Protein AF-A0A6J6N0J5-F1 (afdb_monomer_lite)

Secondary structure (DSSP, 8-state):
-HIIIII-BSEEEEEETTEEEEEEEBGGG-EEEEEESSB-GGG-B--EEEEEEE-TTT--EEEEEEEEEEEEEEP--SSSS--EEEEEEEEESSHHHHHHHHHHHHHHHH-----BPBP--------

Foldseek 3Di:
DCCCPPVQFPWDWDDDPQWIWTWFAKPPQKIKIKTAPDQDPPRHRDQWDWDWDQDPPPRDTDIQIKGKTKIFIFHRDPPDGGDGDDIDIFMDSDPVRRVVRVQVVCCVPVVDNMDTHGNDPPPPPPD

Radius of gyration: 17.15 Å; chains: 1; bounding box: 44×44×43 Å

Sequence (127 aa):
MELEGKLRLQGGVQYLGKVSTLTVVLNDGYELLFTSTVPGFNGTSNWYKWRELVEPVTKRNFRISQLRSSVTLLTPGSDTEGEPYYTAGVEGSNLESLIKSALDKIAHHCSLRLVPLPVVLNRNIES

Structure (mmCIF, N/CA/C/O backbone):
data_AF-A0A6J6N0J5-F1
#
_entry.id   AF-A0A6J6N0J5-F1
#
loop_
_atom_site.group_PDB
_atom_site.id
_atom_site.type_symbol
_atom_site.label_atom_id
_atom_site.label_alt_id
_atom_site.label_comp_id
_atom_site.label_asym_id
_atom_site.label_entity_id
_atom_site.label_seq_id
_atom_site.pdbx_PDB_ins_code
_atom_site.Cartn_x
_atom_site.Cartn_y
_atom_site.Cartn_z
_atom_site.occupancy
_atom_site.B_iso_or_equiv
_atom_site.auth_seq_id
_atom_site.auth_comp_id
_atom_site.auth_asym_id
_atom_site.auth_atom_id
_atom_site.pdbx_PDB_model_num
ATOM 1 N N . MET A 1 1 ? 9.771 -10.027 5.239 1.00 43.66 1 MET A N 1
ATOM 2 C CA . MET A 1 1 ? 9.564 -11.455 5.577 1.00 43.66 1 MET A CA 1
ATOM 3 C C . MET A 1 1 ? 8.080 -11.867 5.640 1.00 43.66 1 MET A C 1
ATOM 5 O O . MET A 1 1 ? 7.804 -13.029 5.385 1.00 43.66 1 MET A O 1
ATOM 9 N N . GLU A 1 2 ? 7.101 -10.976 5.904 1.00 50.44 2 GLU A N 1
ATOM 10 C CA . GLU A 1 2 ? 5.664 -11.360 5.891 1.00 50.44 2 GLU A CA 1
ATOM 11 C C . GLU A 1 2 ? 5.008 -11.463 4.494 1.00 50.44 2 GLU A C 1
ATOM 13 O O . GLU A 1 2 ? 4.155 -12.328 4.313 1.00 50.44 2 GLU A O 1
ATOM 18 N N . LEU A 1 3 ? 5.405 -10.651 3.502 1.00 54.53 3 LEU A N 1
ATOM 19 C CA . LEU A 1 3 ? 4.832 -10.686 2.139 1.00 54.53 3 LEU A CA 1
ATOM 20 C C . LEU A 1 3 ? 5.099 -12.011 1.413 1.00 54.53 3 LEU A C 1
ATOM 22 O O . LEU A 1 3 ? 4.159 -12.695 1.023 1.00 54.53 3 LEU A O 1
ATOM 26 N N . GLU A 1 4 ? 6.364 -12.401 1.281 1.00 54.25 4 GLU A N 1
ATOM 27 C CA . GLU A 1 4 ? 6.745 -13.640 0.592 1.00 54.25 4 GLU A CA 1
ATOM 28 C C . GLU A 1 4 ? 6.340 -14.889 1.392 1.00 54.25 4 GLU A C 1
ATOM 30 O O . GLU A 1 4 ? 5.889 -15.879 0.821 1.00 54.25 4 GLU A O 1
ATOM 35 N N . GLY A 1 5 ? 6.442 -14.830 2.726 1.00 54.00 5 GLY A N 1
ATOM 36 C CA . GLY A 1 5 ? 6.185 -15.970 3.608 1.00 54.00 5 GLY A CA 1
ATOM 37 C C . GLY A 1 5 ? 4.703 -16.287 3.840 1.00 54.00 5 GLY A C 1
ATOM 38 O O . GLY A 1 5 ? 4.344 -17.463 3.889 1.00 54.00 5 GLY A O 1
ATOM 39 N N . LYS A 1 6 ? 3.834 -15.272 3.987 1.00 62.25 6 LYS A N 1
ATOM 40 C CA . LYS A 1 6 ? 2.394 -15.472 4.264 1.00 62.25 6 LYS A CA 1
ATOM 41 C C . LYS A 1 6 ? 1.509 -15.224 3.047 1.00 62.25 6 LYS A C 1
ATOM 43 O O . LYS A 1 6 ? 0.615 -16.022 2.795 1.00 62.25 6 LYS A O 1
ATOM 48 N N . LEU A 1 7 ? 1.756 -14.142 2.306 1.00 67.75 7 LEU A N 1
ATOM 49 C CA . LEU A 1 7 ? 0.921 -13.751 1.161 1.00 67.75 7 LEU A CA 1
ATOM 50 C C . LEU A 1 7 ? 1.436 -14.293 -0.177 1.00 67.75 7 LEU A C 1
ATOM 52 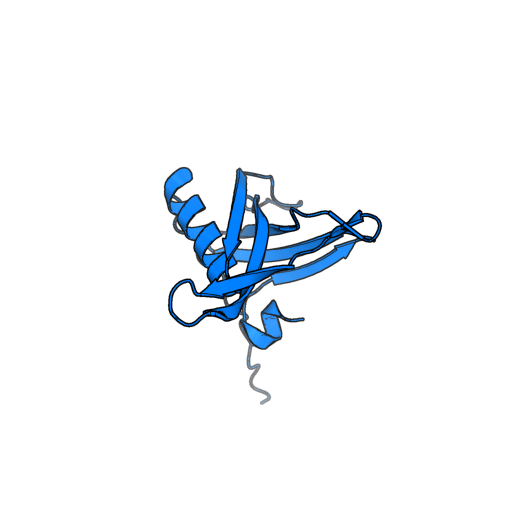O O . LEU A 1 7 ? 0.699 -14.278 -1.157 1.00 67.75 7 LEU A O 1
ATOM 56 N N . ARG A 1 8 ? 2.679 -14.797 -0.215 1.00 77.94 8 ARG A N 1
ATOM 57 C CA . ARG A 1 8 ? 3.354 -15.295 -1.423 1.00 77.94 8 ARG A CA 1
ATOM 58 C C . ARG A 1 8 ? 3.316 -14.286 -2.573 1.00 77.94 8 ARG A C 1
ATOM 60 O O . ARG A 1 8 ? 3.154 -14.678 -3.724 1.00 77.94 8 ARG A O 1
ATOM 67 N N . LEU A 1 9 ? 3.468 -13.000 -2.264 1.00 82.38 9 LEU A N 1
ATOM 68 C CA . LEU A 1 9 ? 3.532 -11.916 -3.248 1.00 82.38 9 LEU A CA 1
ATOM 69 C C . LEU A 1 9 ? 4.973 -11.446 -3.441 1.00 82.38 9 LEU A C 1
ATOM 71 O O . LEU A 1 9 ? 5.728 -11.385 -2.469 1.00 82.38 9 LEU A O 1
ATOM 75 N N . GLN A 1 10 ? 5.333 -11.110 -4.680 1.00 84.06 10 GLN A N 1
ATOM 76 C CA . GLN A 1 10 ? 6.611 -10.483 -5.002 1.00 84.06 10 GLN A CA 1
ATOM 77 C C . GLN A 1 10 ? 6.660 -9.094 -4.376 1.00 84.06 10 GLN A C 1
ATOM 79 O O . GLN A 1 10 ? 5.744 -8.283 -4.546 1.00 84.06 10 GLN A O 1
ATOM 84 N N . GLY A 1 11 ? 7.723 -8.829 -3.628 1.00 80.38 11 GLY A N 1
ATOM 85 C CA . GLY A 1 11 ? 7.865 -7.577 -2.909 1.00 80.38 11 GLY A CA 1
ATOM 86 C C . GLY A 1 11 ? 8.707 -7.707 -1.652 1.00 80.38 11 GLY A C 1
ATOM 87 O O . GLY A 1 11 ? 9.157 -8.786 -1.272 1.00 80.38 11 GLY A O 1
ATOM 88 N N . GLY A 1 12 ? 8.901 -6.581 -0.978 1.00 81.94 12 GLY A N 1
ATOM 89 C CA . GLY A 1 12 ? 9.821 -6.473 0.143 1.00 81.94 12 GLY A CA 1
ATOM 90 C C . GLY A 1 12 ? 9.314 -5.539 1.228 1.00 81.94 12 GLY A C 1
ATOM 91 O O . GLY A 1 12 ? 8.430 -4.713 1.021 1.00 81.94 12 GLY A O 1
ATOM 92 N N . VAL A 1 13 ? 9.896 -5.683 2.415 1.00 80.75 13 VAL A N 1
ATOM 93 C CA . VAL A 1 13 ? 9.772 -4.695 3.487 1.00 80.75 13 VAL A CA 1
ATOM 94 C C . VAL A 1 13 ? 11.150 -4.090 3.660 1.00 80.75 13 VAL A C 1
ATOM 96 O O . VAL A 1 13 ? 12.086 -4.814 4.000 1.00 80.75 13 VAL A O 1
ATOM 99 N N . GLN A 1 14 ? 11.269 -2.787 3.458 1.00 80.56 14 GLN A N 1
ATOM 100 C CA . GLN A 1 14 ? 12.484 -2.048 3.758 1.00 80.56 14 GLN A CA 1
ATOM 101 C C . GLN A 1 14 ? 12.282 -1.245 5.041 1.00 80.56 14 GLN A C 1
ATOM 103 O O . GLN A 1 14 ? 11.219 -0.668 5.270 1.00 80.56 14 GLN A O 1
ATOM 108 N N . TYR A 1 15 ? 13.305 -1.214 5.890 1.00 76.44 15 TYR A N 1
ATOM 109 C CA . TYR A 1 15 ? 13.323 -0.400 7.098 1.00 76.44 15 TYR A CA 1
ATOM 110 C C . TYR A 1 15 ? 14.500 0.571 7.036 1.00 76.44 15 TYR A C 1
ATOM 112 O O . TYR A 1 15 ? 15.656 0.153 7.063 1.00 76.44 15 TYR A O 1
ATOM 120 N N . LEU A 1 16 ? 14.203 1.866 6.951 1.00 75.56 16 LEU A N 1
ATOM 121 C CA . LEU A 1 16 ? 15.178 2.953 6.900 1.00 75.56 16 LEU A CA 1
ATOM 122 C C . LEU A 1 16 ? 15.039 3.812 8.158 1.00 75.56 16 LEU A C 1
ATOM 124 O O . LEU A 1 16 ? 14.219 4.729 8.240 1.00 75.56 16 LEU A O 1
ATOM 128 N N . GLY A 1 17 ? 15.848 3.484 9.169 1.00 73.75 17 GLY A N 1
ATOM 129 C CA . GLY A 1 17 ? 15.973 4.220 10.429 1.00 73.75 17 GLY A CA 1
ATOM 130 C C . GLY A 1 17 ? 14.727 4.166 11.314 1.00 73.75 17 GLY A C 1
ATOM 131 O O . GLY A 1 17 ? 14.722 3.475 12.330 1.00 73.75 17 GLY A O 1
ATOM 132 N N . LYS A 1 18 ? 13.693 4.926 10.945 1.00 69.94 18 LYS A N 1
ATOM 133 C CA . LYS A 1 18 ? 12.398 5.038 11.642 1.00 69.94 18 LYS A CA 1
ATOM 134 C C . LYS A 1 18 ? 11.199 4.781 10.733 1.00 69.94 18 LYS A C 1
ATOM 136 O O . LYS A 1 18 ? 10.081 4.694 11.236 1.00 69.94 18 LYS A O 1
ATOM 141 N N . VAL A 1 19 ? 11.424 4.674 9.424 1.00 72.31 19 VAL A N 1
ATOM 142 C CA . VAL A 1 19 ? 10.374 4.482 8.427 1.00 72.31 19 VAL A CA 1
ATOM 143 C C . VAL A 1 19 ? 10.463 3.070 7.884 1.00 72.31 19 VAL A C 1
ATOM 145 O O . VAL A 1 19 ? 11.512 2.638 7.414 1.00 72.31 19 VAL A O 1
ATOM 148 N N . SER A 1 20 ? 9.356 2.345 7.969 1.00 77.06 20 SER A N 1
ATOM 149 C CA . SER A 1 20 ? 9.169 1.112 7.216 1.00 77.06 20 SER A CA 1
ATOM 150 C C . SER A 1 20 ? 8.367 1.418 5.968 1.00 77.06 20 SER A C 1
ATOM 152 O O . SER A 1 20 ? 7.369 2.141 6.026 1.00 77.06 20 SER A O 1
ATOM 154 N N . THR A 1 21 ? 8.800 0.810 4.875 1.00 85.12 21 THR A N 1
ATOM 155 C CA . THR A 1 21 ? 8.172 0.891 3.568 1.00 85.12 21 THR A CA 1
ATOM 156 C C . THR A 1 21 ? 7.928 -0.524 3.075 1.00 85.12 21 THR A C 1
ATOM 158 O O . THR A 1 21 ? 8.769 -1.410 3.247 1.00 85.12 21 THR A O 1
ATOM 161 N N . LEU A 1 22 ? 6.751 -0.752 2.512 1.00 87.31 22 LEU A N 1
ATOM 162 C CA . LEU A 1 22 ? 6.366 -2.037 1.950 1.00 87.31 22 LEU A CA 1
ATOM 163 C C . LEU A 1 22 ? 6.200 -1.867 0.447 1.00 87.31 22 LEU A C 1
ATOM 165 O O . LEU A 1 22 ? 5.395 -1.044 0.022 1.00 87.31 22 LEU A O 1
ATOM 169 N N . THR A 1 23 ? 6.920 -2.666 -0.326 1.00 89.69 23 THR A N 1
ATOM 170 C CA . THR A 1 23 ? 6.825 -2.674 -1.785 1.00 89.69 23 THR A CA 1
ATOM 171 C C . THR A 1 23 ? 6.124 -3.945 -2.237 1.00 89.69 23 THR A C 1
ATOM 173 O O . THR A 1 23 ? 6.467 -5.031 -1.768 1.00 89.69 23 THR A O 1
ATOM 176 N N . VAL A 1 24 ? 5.155 -3.819 -3.141 1.00 90.38 24 VAL A N 1
ATOM 177 C CA . VAL A 1 24 ? 4.477 -4.942 -3.803 1.00 90.38 24 VAL A CA 1
ATOM 178 C C . VAL A 1 24 ? 4.620 -4.772 -5.308 1.00 90.38 24 VAL A C 1
ATOM 180 O O . VAL A 1 24 ? 4.199 -3.751 -5.850 1.00 90.38 24 VAL A O 1
ATOM 183 N N . VAL A 1 25 ? 5.186 -5.773 -5.974 1.00 91.25 25 VAL A N 1
ATOM 184 C CA . VAL A 1 25 ? 5.368 -5.764 -7.430 1.00 91.25 25 VAL A CA 1
ATOM 185 C C . VAL A 1 25 ? 4.050 -6.136 -8.104 1.00 91.25 25 VAL A C 1
ATOM 187 O O . VAL A 1 25 ? 3.368 -7.087 -7.699 1.00 91.25 25 VAL A O 1
ATOM 190 N N . LEU A 1 26 ? 3.683 -5.375 -9.129 1.00 92.25 26 LEU A N 1
ATOM 191 C CA . LEU A 1 26 ? 2.480 -5.565 -9.928 1.00 92.25 26 LEU A CA 1
ATOM 192 C C . LEU A 1 26 ? 2.839 -6.025 -11.348 1.00 92.25 26 LEU A C 1
ATOM 194 O O . LEU A 1 26 ? 4.000 -6.022 -11.758 1.00 92.25 26 LEU A O 1
ATOM 198 N N . ASN A 1 27 ? 1.834 -6.437 -12.118 1.00 91.25 27 ASN A N 1
ATOM 199 C CA . ASN A 1 27 ? 2.012 -6.667 -13.550 1.00 91.25 27 ASN A CA 1
ATOM 200 C C . ASN A 1 27 ? 2.436 -5.386 -14.291 1.00 91.25 27 ASN A C 1
ATOM 202 O O . ASN A 1 27 ? 2.330 -4.269 -13.783 1.00 91.25 27 ASN A O 1
ATOM 206 N N . ASP A 1 28 ? 2.922 -5.582 -15.516 1.00 88.94 28 ASP A N 1
ATOM 207 C CA . ASP A 1 28 ? 3.366 -4.528 -16.434 1.00 88.94 28 ASP A CA 1
ATOM 208 C C . ASP A 1 28 ? 4.542 -3.684 -15.911 1.00 88.94 28 ASP A C 1
ATOM 210 O O . ASP A 1 28 ? 4.838 -2.633 -16.466 1.00 88.94 28 ASP A O 1
ATOM 214 N N . GLY A 1 29 ? 5.238 -4.161 -14.871 1.00 87.75 29 GLY A N 1
ATOM 215 C CA . GLY A 1 29 ? 6.413 -3.512 -14.283 1.00 87.75 29 GLY A CA 1
ATOM 216 C C . GLY A 1 29 ? 6.094 -2.406 -13.275 1.00 87.75 29 GLY A C 1
ATOM 217 O O . GLY A 1 29 ? 7.000 -1.687 -12.869 1.00 87.75 29 GLY A O 1
ATOM 218 N N . TYR A 1 30 ? 4.826 -2.244 -12.883 1.00 91.31 30 TYR A N 1
ATOM 219 C CA . TYR A 1 30 ? 4.426 -1.284 -11.853 1.00 91.31 30 TYR A CA 1
ATOM 220 C C . TYR A 1 30 ? 4.760 -1.790 -10.445 1.00 91.31 30 TYR A C 1
ATOM 222 O O . TYR A 1 30 ? 4.801 -2.995 -10.188 1.00 91.31 30 TYR A O 1
ATOM 230 N N . GLU A 1 31 ? 4.880 -0.865 -9.494 1.00 93.00 31 GLU A N 1
ATOM 231 C CA . GLU A 1 31 ? 5.064 -1.193 -8.077 1.00 93.00 31 GLU A CA 1
ATOM 232 C C . GLU A 1 31 ? 4.127 -0.380 -7.179 1.00 93.00 31 GLU A C 1
ATOM 234 O O . GLU A 1 31 ? 3.825 0.783 -7.451 1.00 93.00 31 GLU A O 1
ATOM 239 N N . LEU A 1 32 ? 3.674 -0.982 -6.076 1.00 91.88 32 LEU A N 1
ATOM 240 C CA . LEU A 1 32 ? 3.000 -0.272 -4.990 1.00 91.88 32 LEU A CA 1
ATOM 241 C C . LEU A 1 32 ? 3.947 -0.072 -3.826 1.00 91.88 32 LEU A C 1
ATOM 243 O O . LEU A 1 32 ? 4.379 -1.040 -3.201 1.00 91.88 32 LEU A O 1
ATOM 247 N N . LEU A 1 33 ? 4.163 1.188 -3.483 1.00 91.75 33 LEU A N 1
ATOM 248 C CA . LEU A 1 33 ? 4.915 1.604 -2.318 1.00 91.75 33 LEU A CA 1
ATOM 249 C C . LEU A 1 33 ? 3.954 2.043 -1.215 1.00 91.75 33 LEU A C 1
ATOM 251 O O . LEU A 1 33 ? 3.301 3.079 -1.314 1.00 91.75 33 LEU A O 1
ATOM 255 N N . PHE A 1 34 ? 3.873 1.276 -0.140 1.00 89.25 34 PHE A N 1
ATOM 256 C CA . PHE A 1 34 ? 3.099 1.629 1.040 1.00 89.25 34 PHE A CA 1
ATOM 257 C C . PHE A 1 34 ? 4.017 2.242 2.095 1.00 89.25 34 PHE A C 1
ATOM 259 O O . PHE A 1 34 ? 5.080 1.705 2.414 1.00 89.25 34 PHE A O 1
ATOM 266 N N . THR A 1 35 ? 3.566 3.339 2.690 1.00 87.94 35 THR A N 1
ATOM 267 C CA . THR A 1 35 ? 4.229 4.016 3.811 1.00 87.94 35 THR A CA 1
ATOM 268 C C . THR A 1 35 ? 3.226 4.265 4.932 1.00 87.94 35 THR A C 1
ATOM 270 O O . THR A 1 35 ? 2.038 4.490 4.687 1.00 87.94 35 THR A O 1
ATOM 273 N N . SER A 1 36 ? 3.661 4.200 6.189 1.00 79.62 36 SER A N 1
ATOM 274 C CA . SER A 1 36 ? 2.779 4.527 7.316 1.00 79.62 36 SER A CA 1
ATOM 275 C C . SER A 1 36 ? 2.406 6.014 7.304 1.00 79.62 36 SER A C 1
ATOM 277 O O . SER A 1 36 ? 3.272 6.879 7.214 1.00 79.62 36 SER A O 1
ATOM 279 N N . THR A 1 37 ? 1.117 6.317 7.476 1.00 72.75 37 THR A N 1
ATOM 280 C CA . THR A 1 37 ? 0.610 7.699 7.606 1.00 72.75 37 THR A CA 1
ATOM 281 C C . THR A 1 37 ? 0.607 8.211 9.044 1.00 72.75 37 THR A C 1
ATOM 283 O O . THR A 1 37 ? 0.132 9.317 9.296 1.00 72.75 37 THR A O 1
ATOM 286 N N . VAL A 1 38 ? 1.039 7.399 10.015 1.00 66.81 38 VAL A N 1
ATOM 287 C CA . VAL A 1 38 ? 0.955 7.740 11.439 1.00 66.81 38 VAL A CA 1
ATOM 288 C C . VAL A 1 38 ? 2.349 7.699 12.061 1.00 66.81 38 VAL A C 1
ATOM 290 O O . VAL A 1 38 ? 2.928 6.614 12.182 1.00 66.81 38 VAL A O 1
ATOM 293 N N . PRO A 1 39 ? 2.885 8.844 12.519 1.00 61.75 39 PRO A N 1
ATOM 294 C CA . PRO A 1 39 ? 4.071 8.830 13.355 1.00 61.75 39 PRO A CA 1
ATOM 295 C C . PRO A 1 39 ? 3.712 8.176 14.695 1.00 61.75 39 PRO A C 1
ATOM 297 O O . PRO A 1 39 ? 2.814 8.613 15.414 1.00 61.75 39 PRO A O 1
ATOM 300 N N . GLY A 1 40 ? 4.386 7.079 15.008 1.00 60.22 40 GLY A N 1
ATOM 301 C CA . GLY A 1 40 ? 4.383 6.441 16.316 1.00 60.22 40 GLY A CA 1
ATOM 302 C C . GLY A 1 40 ? 5.339 7.133 17.286 1.00 60.22 40 GLY A C 1
ATOM 303 O O . GLY A 1 40 ? 5.854 8.226 17.035 1.00 60.22 40 GLY A O 1
ATOM 304 N N . PHE A 1 41 ? 5.594 6.480 18.420 1.00 52.16 41 PHE A N 1
ATOM 305 C CA . PHE A 1 41 ? 6.482 7.009 19.454 1.00 52.16 41 PHE A CA 1
ATOM 306 C C . PHE A 1 41 ? 7.876 7.330 18.881 1.00 52.16 41 PHE A C 1
ATOM 308 O O . PHE A 1 41 ? 8.434 6.559 18.094 1.00 52.16 41 PHE A O 1
ATOM 315 N N . ASN A 1 42 ? 8.422 8.496 19.243 1.00 57.44 42 ASN A N 1
ATOM 316 C CA . ASN A 1 42 ? 9.691 9.034 18.730 1.00 57.44 42 ASN A CA 1
ATOM 317 C C . ASN A 1 42 ? 9.786 9.184 17.194 1.00 57.44 42 ASN A C 1
ATOM 319 O O . ASN A 1 42 ? 10.896 9.228 16.650 1.00 57.44 42 ASN A O 1
ATOM 323 N N . GLY A 1 43 ? 8.651 9.284 16.492 1.00 58.25 43 GLY A N 1
ATOM 324 C CA . GLY A 1 43 ? 8.597 9.438 15.032 1.00 58.25 43 GLY A CA 1
ATOM 325 C C . GLY A 1 43 ? 8.758 8.127 14.257 1.00 58.25 43 GLY A C 1
ATOM 326 O O . GLY A 1 43 ? 8.993 8.160 13.055 1.00 58.25 43 GLY A O 1
ATOM 327 N N . THR A 1 44 ? 8.657 6.979 14.932 1.00 58.72 44 THR A N 1
ATOM 328 C CA . THR A 1 44 ? 8.716 5.650 14.301 1.00 58.72 44 THR A CA 1
ATOM 329 C C . THR A 1 44 ? 7.422 5.372 13.548 1.00 58.72 44 THR A C 1
ATOM 331 O O . THR A 1 44 ? 6.356 5.488 14.140 1.00 58.72 44 THR A O 1
ATOM 334 N N . SER A 1 45 ? 7.474 4.978 12.279 1.00 65.56 45 SER A N 1
ATOM 335 C CA . SER A 1 45 ? 6.291 4.627 11.485 1.00 65.56 45 SER A CA 1
ATOM 336 C C . SER A 1 45 ? 5.431 3.574 12.180 1.00 65.56 45 SER A C 1
ATOM 338 O O . SER A 1 45 ? 5.877 2.449 12.410 1.00 65.56 45 SER A O 1
ATOM 340 N N . ASN A 1 46 ? 4.180 3.921 12.488 1.00 62.75 46 ASN A N 1
ATOM 341 C CA . ASN A 1 46 ? 3.221 2.976 13.041 1.00 62.75 46 ASN A CA 1
ATOM 342 C C . ASN A 1 46 ? 2.196 2.588 11.974 1.00 62.75 46 ASN A C 1
ATOM 344 O O . ASN A 1 46 ? 1.372 3.393 11.544 1.00 62.75 46 ASN A O 1
ATOM 348 N N . TRP A 1 47 ? 2.257 1.343 11.525 1.00 68.38 47 TRP A N 1
ATOM 349 C CA . TRP A 1 47 ? 1.350 0.808 10.510 1.00 68.38 47 TRP A CA 1
ATOM 350 C C . TRP A 1 47 ? -0.037 0.495 11.052 1.00 68.38 47 TRP A C 1
ATOM 352 O O . TRP A 1 47 ? -0.991 0.394 10.285 1.00 68.38 47 TRP A O 1
ATOM 362 N N . TYR A 1 48 ? -0.152 0.335 12.369 1.00 63.25 48 TYR A N 1
ATOM 363 C CA . TYR A 1 48 ? -1.297 -0.283 13.003 1.00 63.25 48 TYR A CA 1
ATOM 364 C C . TYR A 1 48 ? -1.897 0.636 14.063 1.00 63.25 48 TYR A C 1
ATOM 366 O O . TYR A 1 48 ? -1.245 1.050 15.024 1.00 63.25 48 TYR A O 1
ATOM 374 N N . LYS A 1 49 ? -3.190 0.916 13.919 1.00 66.12 49 LYS A N 1
ATOM 375 C CA . LYS A 1 49 ? -3.995 1.553 14.955 1.00 66.12 49 LYS A CA 1
ATOM 376 C C . LYS A 1 49 ? -5.076 0.578 15.385 1.00 66.12 49 LYS A C 1
ATOM 378 O O . LYS A 1 49 ? -5.864 0.126 14.561 1.00 66.12 49 LYS A O 1
ATOM 383 N N . TRP A 1 50 ? -5.151 0.286 16.678 1.00 64.19 50 TRP A N 1
ATOM 384 C CA . TRP A 1 50 ? -6.328 -0.366 17.236 1.00 64.19 50 TRP A CA 1
ATOM 385 C C . TRP A 1 50 ? -7.260 0.661 17.862 1.00 64.19 50 TRP A C 1
ATOM 387 O O . TRP A 1 50 ? -6.822 1.697 18.366 1.00 64.19 50 TRP A O 1
ATOM 397 N N . ARG A 1 51 ? -8.557 0.371 17.822 1.00 65.69 51 ARG A N 1
ATOM 398 C CA . ARG A 1 51 ? -9.564 1.078 18.611 1.00 65.69 51 ARG A CA 1
ATOM 399 C C . ARG A 1 51 ? -10.384 0.052 19.368 1.00 65.69 51 ARG A C 1
ATOM 401 O O . ARG A 1 51 ? -10.760 -0.973 18.805 1.00 65.69 51 ARG A O 1
ATOM 408 N N . GLU A 1 52 ? -10.642 0.340 20.630 1.00 74.50 52 GLU A N 1
ATOM 409 C CA . GLU A 1 52 ? -11.668 -0.360 21.386 1.00 74.50 52 GLU A CA 1
ATOM 410 C C . GLU A 1 52 ? -12.983 0.364 21.142 1.00 74.50 52 GLU A C 1
ATOM 412 O O . GLU A 1 52 ? -13.078 1.586 21.277 1.00 74.50 52 GLU A O 1
ATOM 417 N N . LEU A 1 53 ? -13.973 -0.390 20.698 1.00 74.94 53 LEU A N 1
ATOM 418 C CA . LEU A 1 53 ? -15.325 0.085 20.496 1.00 74.94 53 LEU A CA 1
ATOM 419 C C . LEU A 1 53 ? -16.234 -0.724 21.407 1.00 74.94 53 LEU A C 1
ATOM 421 O O . LEU A 1 53 ? -16.034 -1.921 21.601 1.00 74.94 53 LEU A O 1
ATOM 425 N N . VAL A 1 54 ? -17.227 -0.053 21.975 1.00 80.56 54 VAL A N 1
ATOM 426 C CA .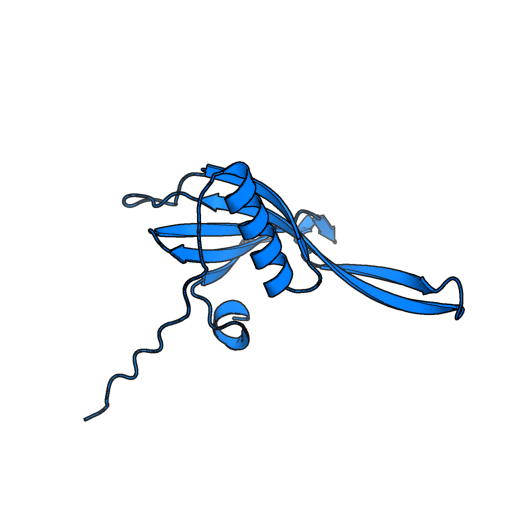 VAL A 1 54 ? -18.237 -0.696 22.809 1.00 80.56 54 VAL A CA 1
ATOM 427 C C . VAL A 1 54 ? -19.467 -0.921 21.952 1.00 80.56 54 VAL A C 1
ATOM 429 O O . VAL A 1 54 ? -20.000 0.029 21.375 1.00 80.56 54 VAL A O 1
ATOM 432 N N . GLU A 1 55 ? -19.936 -2.163 21.868 1.00 79.31 55 GLU A N 1
ATOM 433 C CA . GLU A 1 55 ? -21.167 -2.459 21.144 1.00 79.31 55 GLU A CA 1
ATOM 434 C C . GLU A 1 55 ? -22.345 -1.795 21.857 1.00 79.31 55 GLU A C 1
ATOM 436 O O . GLU A 1 55 ? -22.561 -2.059 23.045 1.00 79.31 55 GLU A O 1
ATOM 441 N N . PRO A 1 56 ? -23.134 -0.948 21.170 1.00 75.06 56 PRO A N 1
ATOM 442 C CA . PRO A 1 56 ? -24.208 -0.208 21.823 1.00 75.06 56 PRO A CA 1
ATOM 443 C C . PRO A 1 56 ? -25.224 -1.127 22.508 1.00 75.06 56 PRO A C 1
ATOM 445 O O . PRO A 1 56 ? -25.726 -0.780 23.581 1.00 75.06 56 PRO A O 1
ATOM 448 N N . VAL A 1 57 ? -25.476 -2.293 21.897 1.00 83.06 57 VAL A N 1
ATOM 449 C CA . VAL A 1 57 ? -26.501 -3.267 22.289 1.00 83.06 57 VAL A CA 1
ATOM 450 C C . VAL A 1 57 ? -25.984 -4.256 23.333 1.00 83.06 57 VAL A C 1
ATOM 452 O O . VAL A 1 57 ? -26.590 -4.393 24.389 1.00 83.06 57 VAL A O 1
ATOM 455 N N . THR A 1 58 ? -24.858 -4.929 23.085 1.00 86.12 58 THR A N 1
ATOM 456 C CA . THR A 1 58 ? -24.367 -5.981 23.999 1.00 86.12 58 THR A CA 1
ATOM 457 C C . THR A 1 58 ? -23.444 -5.457 25.100 1.00 86.12 58 THR A C 1
ATOM 459 O O . THR A 1 58 ? -23.061 -6.220 25.986 1.00 86.12 58 THR A O 1
ATOM 462 N N . LYS A 1 59 ? -23.053 -4.173 25.033 1.00 86.06 59 LYS A N 1
ATOM 463 C CA . LYS A 1 59 ? -22.041 -3.537 25.896 1.00 86.06 59 LYS A CA 1
ATOM 464 C C . LYS A 1 59 ? -20.688 -4.252 25.898 1.00 86.06 59 LYS A C 1
ATOM 466 O O . LYS A 1 59 ? -19.870 -4.022 26.785 1.00 86.06 59 LYS A O 1
ATOM 471 N N . ARG A 1 60 ? -20.429 -5.112 24.911 1.00 81.44 60 ARG A N 1
ATOM 472 C CA . ARG A 1 60 ? -19.148 -5.802 24.782 1.00 81.44 60 ARG A CA 1
ATOM 473 C C . ARG A 1 60 ? -18.122 -4.880 24.152 1.00 81.44 60 ARG A C 1
ATOM 475 O O . ARG A 1 60 ? -18.408 -4.195 23.172 1.00 81.44 60 ARG A O 1
ATOM 482 N N . ASN A 1 61 ? -16.913 -4.919 24.694 1.00 75.81 61 ASN A N 1
ATOM 483 C CA . ASN A 1 61 ? -15.763 -4.289 24.071 1.00 75.81 61 ASN A CA 1
ATOM 484 C C . ASN A 1 61 ? -15.290 -5.174 22.920 1.00 75.81 61 ASN A C 1
ATOM 486 O O . ASN A 1 61 ? -15.010 -6.358 23.119 1.00 75.81 61 ASN A O 1
ATOM 490 N N . PHE A 1 62 ? -15.172 -4.602 21.731 1.00 71.44 62 PHE A N 1
ATOM 491 C CA . PHE A 1 62 ? -14.509 -5.236 20.605 1.00 71.44 62 PHE A CA 1
ATOM 492 C C . PHE A 1 62 ? -13.341 -4.376 20.139 1.00 71.44 62 PHE A C 1
ATOM 494 O O . PHE A 1 62 ? -13.415 -3.149 20.048 1.00 71.44 62 PHE A O 1
ATOM 501 N N . ARG A 1 63 ? -12.226 -5.048 19.859 1.00 67.94 63 ARG A N 1
ATOM 502 C CA . ARG A 1 63 ? -11.010 -4.417 19.361 1.00 67.94 63 ARG A CA 1
ATOM 503 C C . ARG A 1 63 ? -11.016 -4.494 17.843 1.00 67.94 63 ARG A C 1
ATOM 505 O O . ARG A 1 63 ? -10.952 -5.585 17.286 1.00 67.94 63 ARG A O 1
ATOM 512 N N . ILE A 1 64 ? -11.060 -3.342 17.183 1.00 69.44 64 ILE A N 1
ATOM 513 C CA . ILE A 1 64 ? -10.862 -3.258 15.735 1.00 69.44 64 ILE A CA 1
ATOM 514 C C . ILE A 1 64 ? -9.413 -2.889 15.463 1.00 69.44 64 ILE A C 1
ATOM 516 O O . ILE A 1 64 ? -8.905 -1.889 15.976 1.00 69.44 64 ILE A O 1
ATOM 520 N N . SER A 1 65 ? -8.763 -3.697 14.634 1.00 65.81 65 SER A N 1
ATOM 521 C CA . SER A 1 65 ? -7.486 -3.393 14.008 1.00 65.81 65 SER A CA 1
ATOM 522 C C . SER A 1 65 ? -7.691 -2.632 12.708 1.00 65.81 65 SER A C 1
ATOM 524 O O . SER A 1 65 ? -8.447 -3.077 11.847 1.00 65.81 65 SER A O 1
ATOM 526 N N . GLN A 1 66 ? -6.986 -1.519 12.535 1.00 76.12 66 GLN A N 1
ATOM 527 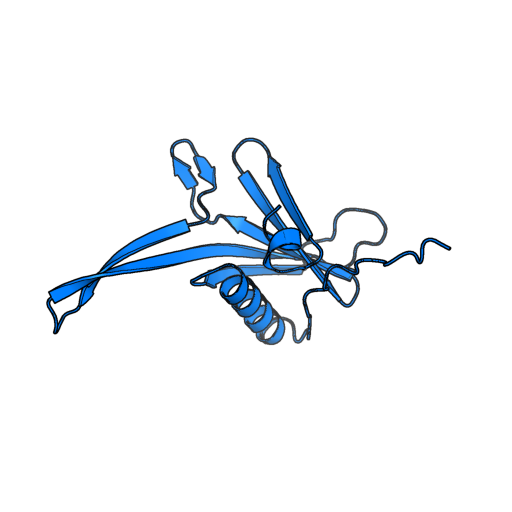C CA . GLN A 1 66 ? -6.965 -0.790 11.277 1.00 76.12 66 GLN A CA 1
ATOM 528 C C . GLN A 1 66 ? -5.525 -0.456 10.887 1.00 76.12 66 GLN A C 1
ATOM 530 O O . GLN A 1 66 ? -4.806 0.230 11.617 1.00 76.12 66 GLN A O 1
ATOM 535 N N . LEU A 1 67 ? -5.122 -0.931 9.715 1.00 80.38 67 LEU A N 1
ATOM 536 C CA . LEU A 1 67 ? -3.938 -0.469 9.012 1.00 80.38 67 LEU A CA 1
ATOM 537 C C . LEU A 1 67 ? -4.292 0.800 8.245 1.00 80.38 67 LEU A C 1
ATOM 539 O O . LEU A 1 67 ? -5.327 0.849 7.580 1.00 80.38 67 LEU A O 1
ATOM 543 N N . ARG A 1 68 ? -3.444 1.824 8.346 1.00 82.75 68 ARG A N 1
ATOM 544 C CA . ARG A 1 68 ? -3.566 3.067 7.572 1.00 82.75 68 ARG A CA 1
ATOM 545 C C . ARG A 1 68 ? -2.234 3.380 6.923 1.00 82.75 68 ARG A C 1
ATOM 547 O O . ARG A 1 68 ? -1.205 3.392 7.600 1.00 82.75 68 ARG A O 1
ATOM 554 N N . SER A 1 69 ? -2.265 3.619 5.622 1.00 84.62 69 SER A N 1
ATOM 555 C CA . SER A 1 69 ? -1.060 3.809 4.832 1.00 84.62 69 SER A CA 1
ATOM 556 C C . SER A 1 69 ? -1.301 4.793 3.696 1.00 84.62 69 SER A C 1
ATOM 558 O O . SER A 1 69 ? -2.422 4.938 3.217 1.00 84.62 69 SER A O 1
ATOM 560 N N . SER A 1 70 ? -0.244 5.482 3.281 1.00 89.12 70 SER A N 1
ATOM 561 C CA . SER A 1 70 ? -0.190 6.177 2.008 1.00 89.12 70 SER A CA 1
ATOM 562 C C . SER A 1 70 ? 0.387 5.187 1.017 1.00 89.12 70 SER A C 1
ATOM 564 O O . SER A 1 70 ? 1.478 4.664 1.248 1.00 89.12 70 SER A O 1
ATOM 566 N N . VAL A 1 71 ? -0.355 4.913 -0.047 1.00 90.75 71 VAL A N 1
ATOM 567 C CA . VAL A 1 71 ? 0.107 4.089 -1.157 1.00 90.75 71 VAL A CA 1
ATOM 568 C C . VAL A 1 71 ? 0.487 4.993 -2.316 1.00 90.75 71 VAL A C 1
ATOM 570 O O . VAL A 1 71 ? -0.286 5.878 -2.681 1.00 90.75 71 VAL A O 1
ATOM 573 N N . THR A 1 72 ? 1.662 4.755 -2.879 1.00 93.19 72 THR A N 1
ATOM 574 C CA . THR A 1 72 ? 2.145 5.387 -4.102 1.00 93.19 72 THR A CA 1
ATOM 575 C C . THR A 1 72 ? 2.298 4.304 -5.165 1.00 93.19 72 THR A C 1
ATOM 577 O O . THR A 1 72 ? 2.990 3.315 -4.938 1.00 93.19 72 THR A O 1
ATOM 580 N N . LEU A 1 73 ? 1.639 4.473 -6.308 1.00 93.81 73 LEU A N 1
ATOM 581 C CA . LEU A 1 73 ? 1.868 3.680 -7.510 1.00 93.81 73 LEU A CA 1
ATOM 582 C C . LEU A 1 73 ? 3.083 4.252 -8.239 1.00 93.81 73 LEU A C 1
ATOM 584 O O . LEU A 1 73 ? 3.084 5.440 -8.563 1.00 93.81 73 LEU A O 1
ATOM 588 N N . LEU A 1 74 ? 4.082 3.417 -8.493 1.00 93.25 74 LEU A N 1
ATOM 589 C CA . LEU A 1 74 ? 5.286 3.769 -9.240 1.00 93.25 74 LEU A CA 1
ATOM 590 C C . LEU A 1 74 ? 5.184 3.220 -10.663 1.00 93.25 74 LEU A C 1
ATOM 592 O O . LEU A 1 74 ? 4.737 2.084 -10.852 1.00 93.25 74 LEU A O 1
ATOM 596 N N . THR A 1 75 ? 5.563 4.024 -11.658 1.00 89.62 75 THR A N 1
ATOM 597 C CA . THR A 1 75 ? 5.623 3.570 -13.052 1.00 89.62 75 THR A CA 1
ATOM 598 C C . THR A 1 75 ? 6.779 2.593 -13.274 1.00 89.62 75 THR A C 1
ATOM 600 O O . THR A 1 75 ? 7.771 2.640 -12.543 1.00 89.62 75 THR A O 1
ATOM 603 N N . PRO A 1 76 ? 6.698 1.746 -14.317 1.00 80.56 76 PRO A N 1
ATOM 604 C CA . PRO A 1 76 ? 7.832 0.943 -14.753 1.00 80.56 76 PRO A CA 1
ATOM 605 C C . PRO A 1 76 ? 8.981 1.873 -15.163 1.00 80.56 76 PRO A C 1
ATOM 607 O O . PRO A 1 76 ? 8.886 2.593 -16.159 1.00 80.56 76 PRO A O 1
ATOM 610 N N . GLY A 1 77 ? 10.040 1.905 -14.355 1.00 66.31 77 GLY A N 1
ATOM 611 C CA . GLY A 1 77 ? 11.257 2.660 -14.641 1.00 66.31 77 GLY A CA 1
ATOM 612 C C . GLY A 1 77 ? 12.138 1.911 -15.637 1.00 66.31 77 GLY A C 1
ATOM 613 O O . GLY A 1 77 ? 12.201 0.684 -15.623 1.00 66.31 77 GLY A O 1
ATOM 614 N N . SER A 1 78 ? 12.832 2.642 -16.509 1.00 54.81 78 SER A N 1
ATOM 615 C CA . SER A 1 78 ? 13.700 2.047 -17.529 1.00 54.81 78 SER A CA 1
ATOM 616 C C . SER A 1 78 ? 15.115 1.710 -17.048 1.00 54.81 78 SER A C 1
ATOM 618 O O . SER A 1 78 ? 15.862 1.234 -17.882 1.00 54.81 78 SER A O 1
ATOM 620 N N . ASP A 1 79 ? 15.485 1.980 -15.785 1.00 53.62 79 ASP A N 1
ATOM 621 C CA . ASP A 1 79 ? 16.745 1.528 -15.130 1.00 53.62 79 ASP A CA 1
ATOM 622 C C . ASP A 1 79 ? 16.977 2.159 -13.730 1.00 53.62 79 ASP A C 1
ATOM 624 O O . ASP A 1 79 ? 17.873 1.755 -12.990 1.00 53.62 79 ASP A O 1
ATOM 628 N N . THR A 1 80 ? 16.168 3.140 -13.325 1.00 51.38 80 THR A N 1
ATOM 629 C CA . THR A 1 80 ? 16.205 3.793 -12.003 1.00 51.38 80 THR A CA 1
ATOM 630 C C . THR A 1 80 ? 14.815 3.780 -11.375 1.00 51.38 80 THR A C 1
ATOM 632 O O . THR A 1 80 ? 13.830 3.744 -12.109 1.00 51.38 80 THR A O 1
ATOM 635 N N . GLU A 1 81 ? 14.769 3.764 -10.037 1.00 61.62 81 GLU A N 1
ATOM 636 C CA . GLU A 1 81 ? 13.578 3.764 -9.169 1.00 61.62 81 GLU A CA 1
ATOM 637 C C . GLU A 1 81 ? 12.326 4.355 -9.846 1.00 61.62 81 GLU A C 1
ATOM 639 O O . GLU A 1 81 ? 12.365 5.471 -10.359 1.00 61.62 81 GLU A O 1
ATOM 644 N N . GLY A 1 82 ? 11.228 3.588 -9.886 1.00 68.94 82 GLY A N 1
ATOM 645 C CA . GLY A 1 82 ? 10.011 3.984 -10.599 1.00 68.94 82 GLY A CA 1
ATOM 646 C C . GLY A 1 82 ? 9.475 5.348 -10.148 1.00 68.94 82 GLY A C 1
ATOM 647 O O . GLY A 1 82 ? 9.477 5.665 -8.958 1.00 68.94 82 GLY A O 1
ATOM 648 N N . GLU A 1 83 ? 8.992 6.155 -11.093 1.00 83.88 83 GLU A N 1
ATOM 649 C CA . GLU A 1 83 ? 8.500 7.507 -10.809 1.00 83.88 83 GLU A CA 1
ATOM 650 C C . GLU A 1 83 ? 7.086 7.464 -10.198 1.00 83.88 83 GLU A C 1
ATOM 652 O O . GLU A 1 83 ? 6.242 6.676 -10.646 1.00 83.88 83 GLU A O 1
ATOM 657 N N . PRO A 1 84 ? 6.767 8.317 -9.204 1.00 88.75 84 PRO A N 1
ATOM 658 C CA . PRO A 1 84 ? 5.428 8.390 -8.628 1.00 88.75 84 PRO A CA 1
ATOM 659 C C . PRO A 1 84 ? 4.363 8.760 -9.669 1.00 88.75 84 PRO A C 1
ATOM 661 O O . PRO A 1 84 ? 4.328 9.875 -10.184 1.00 88.75 84 PRO A O 1
ATOM 664 N N . TYR A 1 85 ? 3.439 7.838 -9.930 1.00 90.06 85 TYR A N 1
ATOM 665 C CA . TYR A 1 85 ? 2.312 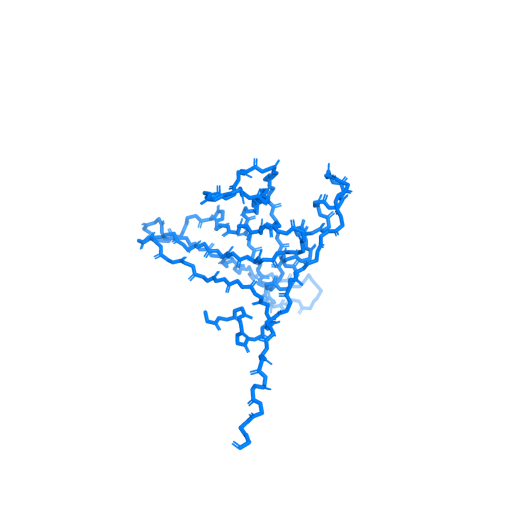8.038 -10.840 1.00 90.06 85 TYR A CA 1
ATOM 666 C C . TYR A 1 85 ? 1.050 8.521 -10.117 1.00 90.06 85 TYR A C 1
ATOM 668 O O . TYR A 1 85 ? 0.323 9.384 -10.606 1.00 90.06 85 TYR A O 1
ATOM 676 N N . TYR A 1 86 ? 0.759 7.938 -8.953 1.00 91.94 86 TYR A N 1
ATOM 677 C CA . TYR A 1 86 ? -0.460 8.217 -8.196 1.00 91.94 86 TYR A CA 1
ATOM 678 C C . TYR A 1 86 ? -0.253 7.935 -6.712 1.00 91.94 86 TYR A C 1
ATOM 680 O O . TYR A 1 86 ? 0.292 6.892 -6.366 1.00 91.94 86 TYR A O 1
ATOM 688 N N . THR A 1 87 ? -0.758 8.809 -5.839 1.00 92.44 87 THR A N 1
ATOM 689 C CA . THR A 1 87 ? -0.675 8.629 -4.384 1.00 92.44 87 THR A CA 1
ATOM 690 C C . THR A 1 87 ? -2.044 8.771 -3.739 1.00 92.44 87 THR A C 1
ATOM 692 O O . THR A 1 87 ? -2.779 9.718 -4.022 1.00 92.44 87 THR A O 1
ATOM 695 N N . ALA A 1 88 ? -2.381 7.864 -2.822 1.00 90.06 88 ALA A N 1
ATOM 696 C CA . ALA A 1 88 ? -3.619 7.926 -2.056 1.00 90.06 88 ALA A CA 1
ATOM 697 C C . ALA A 1 88 ? -3.465 7.377 -0.635 1.00 90.06 88 ALA A C 1
ATOM 699 O O . ALA A 1 88 ? -2.701 6.454 -0.375 1.00 90.06 88 ALA A O 1
ATOM 700 N N . GLY A 1 89 ? -4.271 7.893 0.293 1.00 89.62 89 GLY A N 1
ATOM 701 C CA . GLY A 1 89 ? -4.460 7.257 1.595 1.00 89.62 89 GLY A CA 1
ATOM 702 C C . GLY A 1 89 ? -5.364 6.030 1.476 1.00 89.62 89 GLY A C 1
ATOM 703 O O . GLY A 1 89 ? -6.445 6.115 0.888 1.00 89.62 89 GLY A O 1
ATOM 704 N N . VAL A 1 90 ? -4.957 4.906 2.054 1.00 89.38 90 VAL A N 1
ATOM 705 C CA . VAL A 1 90 ? -5.709 3.646 2.099 1.00 89.38 90 VAL A CA 1
ATOM 706 C C . VAL A 1 90 ? -5.791 3.108 3.519 1.00 89.38 90 VAL A C 1
ATOM 708 O O . VAL A 1 90 ? -4.937 3.366 4.372 1.00 89.38 90 VAL A O 1
ATOM 711 N N . GLU A 1 91 ? -6.845 2.344 3.771 1.00 87.56 91 GLU A N 1
ATOM 712 C CA . GLU A 1 91 ? -7.061 1.659 5.035 1.00 87.56 91 GLU A CA 1
ATOM 713 C C . GLU A 1 91 ? -7.575 0.237 4.810 1.00 87.56 91 GLU A C 1
ATOM 715 O O . GLU A 1 91 ? -8.233 -0.046 3.807 1.00 87.56 91 GLU A O 1
ATOM 720 N N . GLY A 1 92 ? -7.250 -0.654 5.745 1.00 85.00 92 GLY A N 1
ATOM 721 C CA . GLY A 1 92 ? -7.622 -2.067 5.709 1.00 85.00 92 GLY A CA 1
ATOM 722 C C . GLY A 1 92 ? -7.543 -2.697 7.097 1.00 85.00 92 GLY A C 1
ATOM 723 O O . GLY A 1 92 ? -6.873 -2.176 7.986 1.00 85.00 92 GLY A O 1
ATOM 724 N N . SER A 1 93 ? -8.239 -3.808 7.319 1.00 82.69 93 SER A N 1
ATOM 725 C CA . SER A 1 93 ? -8.172 -4.560 8.583 1.00 82.69 93 SER A CA 1
ATOM 726 C C . SER A 1 93 ? -6.920 -5.439 8.681 1.00 82.69 93 SER A C 1
ATOM 728 O O . SER A 1 93 ? -6.491 -5.792 9.780 1.00 82.69 93 SER A O 1
ATOM 730 N N . ASN A 1 94 ? -6.331 -5.766 7.532 1.00 81.31 94 ASN A N 1
ATOM 731 C CA . ASN A 1 94 ? -5.123 -6.561 7.340 1.00 81.31 94 ASN A CA 1
ATOM 732 C C . ASN A 1 94 ? -4.419 -6.134 6.035 1.00 81.31 94 ASN A C 1
ATOM 734 O O . ASN A 1 94 ? -4.906 -5.260 5.317 1.00 81.31 94 ASN A O 1
ATOM 738 N N . LEU A 1 95 ? -3.267 -6.732 5.724 1.00 82.19 95 LEU A N 1
ATOM 739 C CA . LEU A 1 95 ? -2.489 -6.329 4.553 1.00 82.19 95 LEU A CA 1
ATOM 740 C C . LEU A 1 95 ? -3.205 -6.634 3.222 1.00 82.19 95 LEU A C 1
ATOM 742 O O . LEU A 1 95 ? -3.160 -5.819 2.309 1.00 82.19 95 LEU A O 1
ATOM 746 N N . GLU A 1 96 ? -3.930 -7.749 3.121 1.00 86.06 96 GLU A N 1
ATOM 747 C CA . GLU A 1 96 ? -4.691 -8.115 1.914 1.00 86.06 96 GLU A CA 1
ATOM 748 C C . GLU A 1 96 ? -5.786 -7.092 1.593 1.00 86.06 96 GLU A C 1
ATOM 750 O O . GLU A 1 96 ? -5.897 -6.618 0.465 1.00 86.06 96 GLU A O 1
ATOM 755 N N . SER A 1 97 ? -6.573 -6.705 2.600 1.00 87.69 97 SER A N 1
ATOM 756 C CA . SER A 1 97 ? -7.608 -5.676 2.454 1.00 87.69 97 SER A CA 1
ATOM 757 C C . SER A 1 97 ? -7.014 -4.302 2.150 1.00 87.69 97 SER A C 1
ATOM 759 O O . SER A 1 97 ? -7.615 -3.545 1.391 1.00 87.69 97 SER A O 1
ATOM 761 N N . LEU A 1 98 ? -5.824 -3.995 2.677 1.00 88.19 98 LEU A N 1
ATOM 762 C CA . LEU A 1 98 ? -5.097 -2.767 2.361 1.00 88.19 98 LEU A CA 1
ATOM 763 C C . LEU A 1 98 ? -4.647 -2.741 0.891 1.00 88.19 98 LEU A C 1
ATOM 765 O O . LEU A 1 98 ? -4.871 -1.742 0.207 1.00 88.19 98 LEU A O 1
ATOM 769 N N . ILE A 1 99 ? -4.075 -3.844 0.392 1.00 90.62 99 ILE A N 1
ATOM 770 C CA . ILE A 1 99 ? -3.676 -4.000 -1.017 1.00 90.62 99 ILE A CA 1
ATOM 771 C C . ILE A 1 99 ? -4.904 -3.902 -1.923 1.00 90.62 99 ILE A C 1
ATOM 773 O O . ILE A 1 99 ? -4.896 -3.139 -2.886 1.00 90.62 99 ILE A O 1
ATOM 777 N N . LYS A 1 100 ? -5.991 -4.606 -1.587 1.0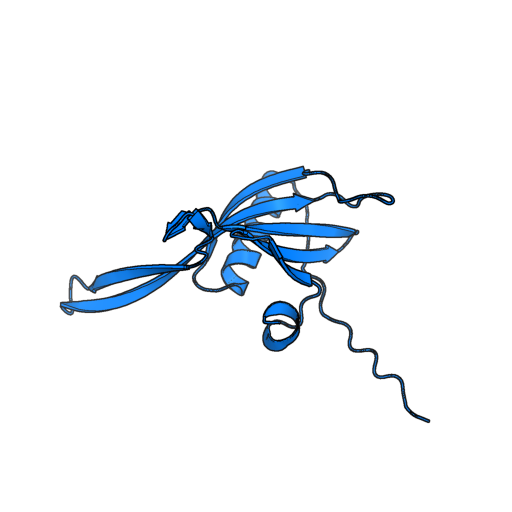0 92.25 100 LYS A N 1
ATOM 778 C CA . LYS A 1 100 ? -7.248 -4.530 -2.340 1.00 92.25 100 LYS A CA 1
ATOM 779 C C . LYS A 1 100 ? -7.781 -3.095 -2.405 1.00 92.25 100 LYS A C 1
ATOM 781 O O . LYS A 1 100 ? -8.119 -2.624 -3.483 1.00 92.25 100 LYS A O 1
ATOM 786 N N . SER A 1 101 ? -7.805 -2.388 -1.274 1.00 92.31 101 SER A N 1
ATOM 787 C CA . SER A 1 101 ? -8.242 -0.986 -1.189 1.00 92.31 101 SER A CA 1
ATOM 788 C C . SER A 1 101 ? -7.400 -0.060 -2.078 1.00 92.31 101 SER A C 1
ATOM 790 O O . SER A 1 101 ? -7.941 0.818 -2.750 1.00 92.31 101 SER A O 1
ATOM 792 N N . ALA A 1 102 ? -6.083 -0.282 -2.139 1.00 93.25 102 ALA A N 1
ATOM 793 C CA . ALA A 1 102 ? -5.194 0.446 -3.043 1.00 93.25 102 ALA A CA 1
ATOM 794 C C . ALA A 1 102 ? -5.511 0.181 -4.520 1.00 93.25 102 ALA A C 1
ATOM 796 O O . ALA A 1 102 ? -5.672 1.128 -5.290 1.00 93.25 102 ALA A O 1
ATOM 797 N N . LEU A 1 103 ? -5.648 -1.089 -4.903 1.00 94.62 103 LEU A N 1
ATOM 798 C CA . LEU A 1 103 ? -5.941 -1.480 -6.283 1.00 94.62 103 LEU A CA 1
ATOM 799 C C . LEU A 1 103 ? -7.318 -0.990 -6.741 1.00 94.62 103 LEU A C 1
ATOM 801 O O . LEU A 1 103 ? -7.433 -0.491 -7.856 1.00 94.62 103 LEU A O 1
ATOM 805 N N . ASP A 1 104 ? -8.334 -1.048 -5.875 1.00 94.75 104 ASP A N 1
ATOM 806 C CA . ASP A 1 104 ? -9.675 -0.530 -6.169 1.00 94.75 104 ASP A CA 1
ATOM 807 C C . ASP A 1 104 ? -9.621 0.981 -6.482 1.00 94.75 104 ASP A C 1
ATOM 809 O O . ASP A 1 104 ? -10.241 1.449 -7.441 1.00 94.75 104 ASP A O 1
ATOM 813 N N . LYS A 1 105 ? -8.826 1.754 -5.724 1.00 94.31 105 LYS A N 1
ATOM 814 C CA . LYS A 1 105 ? -8.623 3.190 -5.984 1.00 94.31 105 LYS A CA 1
ATOM 815 C C . LYS A 1 105 ? -7.865 3.455 -7.278 1.00 94.31 105 LYS A C 1
ATOM 817 O O . LYS A 1 105 ? -8.260 4.340 -8.030 1.00 94.31 105 LYS A O 1
ATOM 822 N N . ILE A 1 106 ? -6.805 2.700 -7.548 1.00 94.00 106 ILE A N 1
ATOM 823 C CA . ILE A 1 106 ? -6.023 2.830 -8.785 1.00 94.00 106 ILE A CA 1
ATOM 824 C C . ILE A 1 106 ? -6.890 2.491 -9.999 1.00 94.00 106 ILE A C 1
ATOM 826 O O . ILE A 1 106 ? -6.903 3.241 -10.972 1.00 94.00 106 ILE A O 1
ATOM 830 N N . ALA A 1 107 ? -7.679 1.421 -9.933 1.00 94.00 107 ALA A N 1
ATOM 831 C CA . ALA A 1 107 ? -8.606 1.066 -10.999 1.00 94.00 107 ALA A CA 1
ATOM 832 C C . ALA A 1 107 ? -9.633 2.176 -11.248 1.00 94.00 107 ALA A C 1
ATOM 834 O O . ALA A 1 107 ? -9.914 2.507 -12.399 1.00 94.00 107 ALA A O 1
ATOM 835 N N . HIS A 1 108 ? -10.153 2.787 -10.180 1.00 94.44 108 HIS A N 1
ATOM 836 C CA . HIS A 1 108 ? -11.130 3.866 -10.283 1.00 94.44 108 HIS A CA 1
ATOM 837 C C . HIS A 1 108 ? -10.541 5.181 -10.820 1.00 94.44 108 HIS A C 1
ATOM 839 O O . HIS A 1 108 ? -11.163 5.827 -11.659 1.00 94.44 108 HIS A O 1
ATOM 845 N N . HIS A 1 109 ? -9.358 5.588 -10.352 1.00 93.50 109 HIS A N 1
ATOM 846 C CA . HIS A 1 109 ? -8.785 6.905 -10.656 1.00 93.50 109 HIS A CA 1
ATOM 847 C C . HIS A 1 109 ? -7.822 6.913 -11.843 1.00 93.50 109 HIS A C 1
ATOM 849 O O . HIS A 1 109 ? -7.719 7.920 -12.537 1.00 93.50 109 HIS A O 1
ATOM 855 N N . CYS A 1 110 ? -7.125 5.806 -12.086 1.00 92.00 110 CYS A N 1
ATOM 856 C CA . CYS A 1 110 ? -6.116 5.693 -13.137 1.00 92.00 110 CYS A CA 1
ATOM 857 C C . CYS A 1 110 ? -6.608 4.878 -14.339 1.00 92.00 110 CYS A C 1
ATOM 859 O O . CYS A 1 110 ? -5.927 4.834 -15.356 1.00 92.00 110 CYS A O 1
ATOM 861 N N . SER A 1 111 ? -7.769 4.215 -14.238 1.00 92.38 111 SER A N 1
ATOM 862 C CA . SER A 1 111 ? -8.268 3.267 -15.251 1.00 92.38 111 SER A CA 1
ATOM 863 C C . SER A 1 111 ? -7.298 2.111 -15.553 1.00 92.38 111 SER A C 1
ATOM 865 O O . SER A 1 111 ? -7.370 1.496 -16.616 1.00 92.38 111 SER A O 1
ATOM 867 N N . LEU A 1 112 ? -6.404 1.788 -14.611 1.00 91.94 112 LEU A N 1
ATOM 868 C CA . LEU A 1 112 ? -5.432 0.701 -14.728 1.00 91.94 112 LEU A CA 1
ATOM 869 C C . LEU A 1 112 ? -5.948 -0.559 -14.029 1.00 91.94 112 LEU A C 1
ATOM 871 O O . LEU A 1 112 ? -6.447 -0.503 -12.906 1.00 91.94 112 LEU A O 1
ATOM 875 N N . ARG A 1 113 ? -5.798 -1.718 -14.674 1.00 92.44 113 ARG A N 1
ATOM 876 C 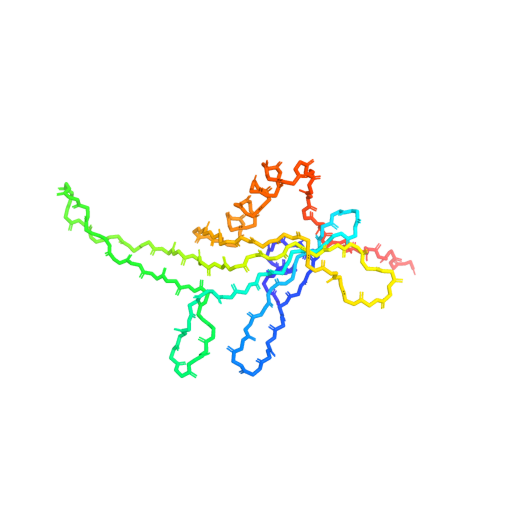CA . ARG A 1 113 ? -6.159 -3.023 -14.099 1.00 92.44 113 ARG A CA 1
ATOM 877 C C . ARG A 1 113 ? -4.904 -3.763 -13.670 1.00 92.44 113 ARG A C 1
ATOM 879 O O . ARG A 1 113 ? -4.438 -4.655 -14.371 1.00 92.44 113 ARG A O 1
ATOM 886 N N . LEU A 1 114 ? -4.364 -3.352 -12.532 1.00 93.00 114 LEU A N 1
ATOM 887 C CA . LEU A 1 114 ? -3.145 -3.935 -11.993 1.00 93.00 114 LEU A CA 1
ATOM 888 C C . LEU A 1 114 ? -3.450 -5.059 -11.002 1.00 93.00 114 LEU A C 1
ATOM 890 O O . LEU A 1 114 ? -4.448 -5.017 -10.279 1.00 93.00 114 LEU A O 1
ATOM 894 N N . VAL A 1 115 ? -2.574 -6.056 -10.960 1.00 92.94 115 VAL A N 1
ATOM 895 C CA . VAL A 1 115 ? -2.648 -7.213 -10.070 1.00 92.94 115 VAL A CA 1
ATOM 896 C C . VAL A 1 115 ? -1.287 -7.473 -9.416 1.00 92.94 115 VAL A C 1
ATOM 898 O O . VAL A 1 115 ? -0.263 -7.358 -10.091 1.00 92.94 115 VAL A O 1
ATOM 901 N N . PRO A 1 116 ? -1.243 -7.839 -8.121 1.00 91.94 116 PRO A N 1
ATOM 902 C CA . PRO A 1 116 ? -0.006 -8.235 -7.456 1.00 91.94 116 PRO A CA 1
ATOM 903 C C . PRO A 1 116 ? 0.563 -9.516 -8.054 1.00 91.94 116 PRO A C 1
ATOM 905 O O . PRO A 1 116 ? -0.176 -10.480 -8.276 1.00 91.94 116 PRO A O 1
ATOM 908 N N . LEU A 1 117 ? 1.876 -9.551 -8.275 1.00 89.94 117 LEU A N 1
ATOM 909 C CA . LEU A 1 117 ? 2.534 -10.741 -8.802 1.00 89.94 117 LEU A CA 1
ATOM 910 C C . LEU A 1 117 ? 2.812 -11.757 -7.685 1.00 89.94 117 LEU A C 1
ATOM 912 O O . LEU A 1 117 ? 3.332 -11.384 -6.631 1.00 89.94 117 LEU A O 1
ATOM 916 N N . PRO A 1 118 ? 2.511 -13.051 -7.889 1.00 86.12 118 PRO A N 1
ATOM 917 C CA . PRO A 1 118 ? 2.867 -14.090 -6.933 1.00 86.12 118 PRO A CA 1
ATOM 918 C C . PRO A 1 118 ? 4.369 -14.403 -6.989 1.00 86.12 118 PRO A C 1
ATOM 920 O O . PRO A 1 118 ? 4.997 -14.331 -8.048 1.00 86.12 118 PRO A O 1
ATOM 923 N N . VAL A 1 119 ? 4.952 -14.810 -5.859 1.00 83.12 119 VAL A N 1
ATOM 924 C CA . VAL A 1 119 ? 6.312 -15.367 -5.816 1.00 83.12 119 VAL A CA 1
ATOM 925 C C . VAL A 1 119 ? 6.328 -16.658 -6.628 1.00 83.12 119 VAL A C 1
ATOM 927 O O . VAL A 1 119 ? 5.650 -17.630 -6.288 1.00 83.12 119 VAL A O 1
ATOM 930 N N . VAL A 1 120 ? 7.126 -16.682 -7.694 1.00 72.62 120 VAL A N 1
ATOM 931 C CA . VAL A 1 120 ? 7.358 -17.893 -8.480 1.00 72.62 120 VAL A CA 1
ATOM 932 C C . VAL A 1 120 ? 8.496 -18.660 -7.818 1.00 72.62 120 VAL A C 1
ATOM 934 O O . VAL A 1 120 ? 9.667 -18.324 -7.967 1.00 72.62 120 VAL A O 1
ATOM 937 N N . LEU A 1 121 ? 8.153 -19.697 -7.055 1.00 62.06 121 LEU A N 1
ATOM 938 C CA . LEU A 1 121 ? 9.141 -20.680 -6.624 1.00 62.06 121 LEU A CA 1
ATOM 939 C C . LEU A 1 121 ? 9.509 -21.516 -7.850 1.00 62.06 121 LEU A C 1
ATOM 941 O O . LEU A 1 121 ? 8.784 -22.449 -8.201 1.00 62.06 121 LEU A O 1
ATOM 945 N N . ASN A 1 122 ? 10.623 -21.191 -8.503 1.00 52.38 122 ASN A N 1
ATOM 946 C CA . ASN A 1 122 ? 11.221 -22.102 -9.469 1.00 52.38 122 ASN A CA 1
ATOM 947 C C . ASN A 1 122 ? 11.618 -23.371 -8.713 1.00 52.38 122 ASN A C 1
ATOM 949 O O . ASN A 1 122 ? 12.648 -23.421 -8.043 1.00 52.38 122 ASN A O 1
ATOM 953 N N . ARG A 1 123 ? 10.784 -24.410 -8.810 1.00 46.75 123 ARG A N 1
ATOM 954 C CA . ARG A 1 123 ? 11.222 -25.781 -8.564 1.00 46.75 123 ARG A CA 1
ATOM 955 C C . ARG A 1 123 ? 12.190 -26.118 -9.688 1.00 46.75 123 ARG A C 1
ATOM 957 O O . ARG A 1 123 ? 11.786 -26.700 -10.690 1.00 46.75 123 ARG A O 1
ATOM 964 N N . ASN A 1 124 ? 13.447 -25.706 -9.545 1.00 44.16 124 ASN A N 1
ATOM 965 C CA . ASN A 1 124 ? 14.499 -26.357 -10.297 1.00 44.16 124 ASN A CA 1
ATOM 966 C C . ASN A 1 124 ? 14.472 -27.818 -9.867 1.00 44.16 124 ASN A C 1
ATOM 968 O O . ASN A 1 124 ? 14.670 -28.161 -8.704 1.00 44.16 124 ASN A O 1
ATOM 972 N N . ILE A 1 125 ? 14.073 -28.623 -10.839 1.00 51.62 125 ILE A N 1
ATOM 973 C CA . ILE A 1 125 ? 14.191 -30.062 -10.897 1.00 51.62 125 ILE A CA 1
ATOM 974 C C . ILE A 1 125 ? 15.666 -30.350 -10.621 1.00 51.62 125 ILE A C 1
ATOM 976 O O . ILE A 1 125 ? 16.517 -30.105 -11.472 1.00 51.62 125 ILE A O 1
ATOM 980 N N . GLU A 1 126 ? 15.970 -30.774 -9.398 1.00 43.16 126 GLU A N 1
ATOM 981 C CA . GLU A 1 126 ? 17.208 -31.491 -9.124 1.00 43.16 126 GLU A CA 1
ATOM 982 C C . GLU A 1 126 ? 17.078 -32.837 -9.842 1.00 43.16 126 GLU A C 1
ATOM 984 O O . GLU A 1 126 ? 16.310 -33.710 -9.431 1.00 43.16 126 GLU A O 1
ATOM 989 N N . SER A 1 127 ? 17.735 -32.930 -10.995 1.00 42.38 127 SER A N 1
ATOM 990 C CA . SER A 1 127 ? 18.042 -34.172 -11.706 1.00 42.38 127 SER A CA 1
ATOM 991 C C . SER A 1 127 ? 19.411 -34.680 -11.291 1.00 42.38 127 SER A C 1
ATOM 993 O O . SER A 1 127 ? 20.321 -33.821 -11.224 1.00 42.38 127 SER A O 1
#

pLDDT: mean 77.96, std 14.42, range [42.38, 94.75]

Organism: NCBI:txid449393